Protein AF-A0A0L0CNZ0-F1 (afdb_monomer)

pLDDT: mean 76.87, std 20.35, range [37.16, 94.81]

Sequence (116 aa):
MWNNKEKAIELILVLKGNASVVHESVPVSSRNNYDDIMEALQRKYGGEHKKELYRMELRGGVQKAIETLQDFALEIERLLQLTYTGEHQFLDMRFVPYQSHHSLKPSLLRWQKKRQ

Organism: Lucilia cuprina (NCBI:txid7375)

InterPro domains:
  IPR005162 Retrotransposon-derived protein PEG10, N-terminal capsid-like domain [PF03732] (15-83)

Secondary structure (DSSP, 8-state):
---HHHHHHHHHHH--GGGTHHHHHS-GGGTT-HHHHHHHHHHHH-HHHHHHHHHHHHHH----TTS-HHHHHHHHHHHHHHHHTT-TTSS----------S---GGGTTTTTT--

Structure (mmCIF, N/CA/C/O backbone):
data_AF-A0A0L0CNZ0-F1
#
_entry.id   AF-A0A0L0CNZ0-F1
#
loop_
_atom_site.group_PDB
_atom_site.id
_atom_site.type_symbol
_atom_site.label_atom_id
_atom_site.label_alt_id
_atom_site.label_comp_id
_atom_site.label_asym_id
_atom_site.label_entity_id
_atom_site.label_seq_id
_atom_site.pdbx_PDB_ins_code
_atom_site.Cartn_x
_atom_site.Cartn_y
_atom_site.Cartn_z
_atom_site.occupancy
_atom_site.B_iso_or_equiv
_atom_site.auth_seq_id
_atom_site.auth_comp_id
_atom_site.auth_asym_id
_at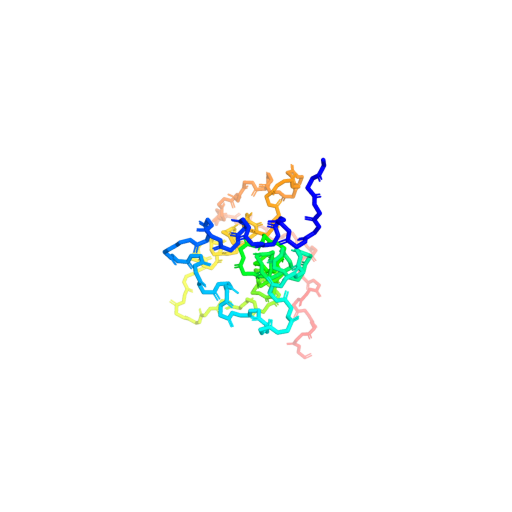om_site.auth_atom_id
_atom_site.pdbx_PDB_model_num
ATOM 1 N N . MET A 1 1 ? 21.839 7.895 -23.315 1.00 82.50 1 MET A N 1
ATOM 2 C CA . MET A 1 1 ? 20.479 7.994 -22.736 1.00 82.50 1 MET A CA 1
ATOM 3 C C . MET A 1 1 ? 19.914 6.592 -22.649 1.00 82.50 1 MET A C 1
ATOM 5 O O . MET A 1 1 ? 20.065 5.872 -23.624 1.00 82.50 1 MET A O 1
ATOM 9 N N . TRP A 1 2 ? 19.326 6.198 -21.519 1.00 90.38 2 TRP A N 1
ATOM 10 C CA . TRP A 1 2 ? 18.734 4.862 -21.382 1.00 90.38 2 TRP A CA 1
ATOM 11 C C . TRP A 1 2 ? 17.398 4.779 -22.121 1.00 90.38 2 TRP A C 1
ATOM 13 O O . TRP A 1 2 ? 16.566 5.684 -21.986 1.00 90.38 2 TRP A O 1
ATOM 23 N N . ASN A 1 3 ? 17.180 3.695 -22.863 1.00 91.62 3 ASN A N 1
ATOM 24 C CA . ASN A 1 3 ? 15.895 3.397 -23.493 1.00 91.62 3 ASN A CA 1
ATOM 25 C C . ASN A 1 3 ? 14.919 2.733 -22.497 1.00 91.62 3 ASN A C 1
ATOM 27 O O . ASN A 1 3 ? 15.308 2.292 -21.415 1.00 91.62 3 ASN A O 1
ATOM 31 N N . ASN A 1 4 ? 13.628 2.672 -22.841 1.00 90.12 4 ASN A N 1
ATOM 32 C CA . ASN A 1 4 ? 12.598 2.151 -21.929 1.00 90.12 4 ASN A CA 1
ATOM 33 C C . ASN A 1 4 ? 12.828 0.689 -21.519 1.00 90.12 4 ASN A C 1
ATOM 35 O O . ASN A 1 4 ? 12.557 0.333 -20.376 1.00 90.12 4 ASN A O 1
ATOM 39 N N . LYS A 1 5 ? 13.383 -0.137 -22.411 1.00 91.31 5 LYS A N 1
ATOM 40 C CA . LYS A 1 5 ? 13.682 -1.542 -22.122 1.00 91.31 5 LYS A CA 1
ATOM 41 C C . LYS A 1 5 ? 14.831 -1.680 -21.122 1.00 91.31 5 LYS A C 1
ATOM 43 O O . LYS A 1 5 ? 14.737 -2.489 -20.206 1.00 91.31 5 LYS A O 1
ATOM 48 N N . GLU A 1 6 ? 15.883 -0.877 -21.265 1.00 94.19 6 GLU A N 1
ATOM 49 C CA . GLU A 1 6 ? 17.004 -0.826 -20.314 1.00 94.19 6 GLU A CA 1
ATOM 50 C C . GLU A 1 6 ? 16.521 -0.407 -18.922 1.00 94.19 6 GLU A C 1
ATOM 52 O O . GLU A 1 6 ? 16.824 -1.077 -17.939 1.00 94.19 6 GLU A O 1
ATOM 57 N N . LYS A 1 7 ? 15.678 0.633 -18.841 1.00 94.81 7 LYS A N 1
ATOM 58 C CA . LYS A 1 7 ? 15.072 1.068 -17.572 1.00 94.81 7 LYS A CA 1
ATOM 59 C C . LYS A 1 7 ? 14.209 -0.020 -16.930 1.00 94.81 7 LYS A C 1
ATOM 61 O O . LYS A 1 7 ? 14.271 -0.201 -15.720 1.00 94.81 7 LYS A O 1
ATOM 66 N N . ALA A 1 8 ? 13.404 -0.729 -17.724 1.00 93.62 8 ALA A N 1
ATOM 67 C CA . ALA A 1 8 ? 12.540 -1.806 -17.243 1.00 93.62 8 ALA A CA 1
ATOM 68 C C . ALA A 1 8 ? 13.345 -2.976 -16.656 1.00 93.62 8 ALA A C 1
ATOM 70 O O . ALA A 1 8 ? 13.025 -3.466 -15.574 1.00 93.62 8 ALA A O 1
ATOM 71 N N . ILE A 1 9 ? 14.413 -3.390 -17.348 1.00 91.69 9 ILE A N 1
ATOM 72 C CA . ILE A 1 9 ? 15.295 -4.473 -16.894 1.00 91.69 9 ILE A CA 1
ATOM 73 C C . ILE A 1 9 ? 15.978 -4.085 -15.582 1.00 91.69 9 ILE A C 1
ATOM 75 O O . ILE A 1 9 ? 15.889 -4.837 -14.613 1.00 91.69 9 ILE A O 1
ATOM 79 N N . GLU A 1 10 ? 16.597 -2.904 -15.522 1.00 94.06 10 GLU A N 1
ATOM 80 C CA . GLU A 1 10 ? 17.258 -2.424 -14.303 1.00 94.06 10 GLU A CA 1
ATOM 81 C C . GLU A 1 10 ? 16.280 -2.303 -13.131 1.00 94.06 10 GLU A C 1
ATOM 83 O O . GLU A 1 10 ? 16.579 -2.742 -12.019 1.00 94.06 10 GLU A O 1
ATOM 88 N N . LEU A 1 11 ? 15.070 -1.790 -13.380 1.00 93.38 11 LEU A N 1
ATOM 89 C CA . LEU A 1 11 ? 14.030 -1.698 -12.360 1.00 93.38 11 LEU A CA 1
ATOM 90 C C . LEU A 1 11 ? 13.655 -3.082 -11.813 1.00 93.38 11 LEU A C 1
ATOM 92 O O . LEU A 1 11 ? 13.611 -3.261 -10.601 1.00 93.38 11 LEU A O 1
ATOM 96 N N . ILE A 1 12 ? 13.442 -4.085 -12.667 1.00 90.25 12 ILE A N 1
ATOM 97 C CA . ILE A 1 12 ? 13.130 -5.450 -12.211 1.00 90.25 12 ILE A CA 1
ATOM 98 C C . ILE A 1 12 ? 14.284 -6.052 -11.398 1.00 90.25 12 ILE A C 1
ATOM 100 O O . ILE A 1 12 ? 14.031 -6.709 -10.389 1.00 90.25 12 ILE A O 1
ATOM 104 N N . LEU A 1 13 ? 15.539 -5.813 -11.787 1.00 92.25 13 LEU A N 1
ATOM 105 C CA . LEU A 1 13 ? 16.713 -6.353 -11.088 1.00 92.25 13 LEU A CA 1
ATOM 106 C C . LEU A 1 13 ? 16.855 -5.826 -9.651 1.00 92.25 13 LEU A C 1
ATOM 108 O O . LEU A 1 13 ? 17.336 -6.548 -8.768 1.00 92.25 13 LEU A O 1
ATOM 112 N N . VAL A 1 14 ? 16.433 -4.584 -9.396 1.00 93.25 14 VAL A N 1
ATOM 113 C CA . VAL A 1 14 ? 16.470 -3.994 -8.048 1.00 93.25 14 VAL A CA 1
ATOM 114 C C . VAL A 1 14 ? 15.265 -4.378 -7.181 1.00 93.25 14 VAL A C 1
ATOM 116 O O . VAL A 1 14 ? 15.352 -4.270 -5.955 1.00 93.25 14 VAL A O 1
ATOM 119 N N . LEU A 1 15 ? 14.166 -4.874 -7.765 1.00 91.56 15 LEU A N 1
ATOM 120 C CA . LEU A 1 15 ? 12.981 -5.334 -7.028 1.00 91.56 15 LEU A CA 1
ATOM 121 C C . LEU A 1 15 ? 13.252 -6.665 -6.313 1.00 91.56 15 LEU A C 1
ATOM 123 O O . LEU A 1 15 ? 13.059 -7.754 -6.849 1.00 91.56 15 LEU A O 1
ATOM 127 N N . LYS A 1 16 ? 13.684 -6.566 -5.055 1.00 89.81 16 LYS A N 1
ATOM 128 C CA . LYS A 1 16 ? 14.027 -7.705 -4.191 1.00 89.81 16 LYS A CA 1
ATOM 129 C C . LYS A 1 16 ? 13.093 -7.803 -2.982 1.00 89.81 16 LYS A C 1
ATOM 131 O O . LYS A 1 16 ? 12.398 -6.850 -2.627 1.00 89.81 16 LYS A O 1
ATOM 136 N N . GLY A 1 17 ? 13.096 -8.965 -2.326 1.00 89.31 17 GLY A N 1
ATOM 137 C CA . GLY A 1 17 ? 12.301 -9.210 -1.118 1.00 89.31 17 GLY A CA 1
ATOM 138 C C . GLY A 1 17 ? 10.809 -8.987 -1.363 1.00 89.31 17 GLY A C 1
ATOM 139 O O . GLY A 1 17 ? 10.285 -9.407 -2.386 1.00 89.31 17 GLY A O 1
ATOM 140 N N . ASN A 1 18 ? 10.129 -8.268 -0.467 1.00 86.69 18 ASN A N 1
ATOM 141 C CA . ASN A 1 18 ? 8.687 -8.020 -0.578 1.00 86.69 18 ASN A CA 1
ATOM 142 C C . ASN A 1 18 ? 8.270 -7.320 -1.876 1.00 86.69 18 ASN A C 1
ATOM 144 O O . ASN A 1 18 ? 7.098 -7.402 -2.224 1.00 86.69 18 ASN A O 1
ATOM 148 N N . ALA A 1 19 ? 9.186 -6.635 -2.569 1.00 88.75 19 ALA A N 1
ATOM 149 C CA . ALA A 1 19 ? 8.912 -5.949 -3.827 1.00 88.75 19 ALA A CA 1
ATOM 150 C C . ALA A 1 19 ? 9.001 -6.866 -5.062 1.00 88.75 19 ALA A C 1
ATOM 152 O O . ALA A 1 19 ? 8.497 -6.490 -6.120 1.00 88.75 19 ALA A O 1
ATOM 153 N N . SER A 1 20 ? 9.563 -8.079 -4.947 1.00 91.38 20 SER A N 1
ATOM 154 C CA . SER A 1 20 ? 9.674 -9.023 -6.075 1.00 91.38 20 SER A CA 1
ATOM 155 C C . SER A 1 20 ? 8.310 -9.456 -6.616 1.00 91.38 20 SER A C 1
ATOM 157 O O . SER A 1 20 ? 8.148 -9.688 -7.806 1.00 91.38 20 SER A O 1
ATOM 159 N N . VAL A 1 21 ? 7.289 -9.470 -5.766 1.00 90.06 21 VAL A N 1
ATOM 160 C CA . VAL A 1 21 ? 5.886 -9.723 -6.124 1.00 90.06 21 VAL A CA 1
ATOM 161 C C . VAL A 1 21 ? 5.342 -8.785 -7.215 1.00 90.06 21 VAL A C 1
ATOM 163 O O . VAL A 1 21 ? 4.368 -9.114 -7.887 1.00 90.06 21 VAL A O 1
ATOM 166 N N . VAL A 1 22 ? 5.944 -7.606 -7.417 1.00 90.44 22 VAL A N 1
ATOM 167 C CA . VAL A 1 22 ? 5.572 -6.711 -8.523 1.00 90.44 22 VAL A CA 1
ATOM 168 C C . VAL A 1 22 ? 5.917 -7.356 -9.863 1.00 90.44 22 VAL A C 1
ATOM 170 O O . VAL A 1 22 ? 5.105 -7.304 -10.783 1.00 90.44 22 VAL A O 1
ATOM 173 N N . HIS A 1 23 ? 7.064 -8.036 -9.956 1.00 87.50 23 HIS A N 1
ATOM 174 C CA . HIS A 1 23 ? 7.471 -8.768 -11.156 1.00 87.50 23 HIS A CA 1
ATOM 175 C C . HIS A 1 23 ? 6.457 -9.864 -11.515 1.00 87.50 23 HIS A C 1
ATOM 177 O O . HIS A 1 23 ? 6.156 -10.067 -12.691 1.00 87.50 23 HIS A O 1
ATOM 183 N N . GLU A 1 24 ? 5.876 -10.525 -10.512 1.00 86.19 24 GLU A N 1
ATOM 184 C CA . GLU A 1 24 ? 4.811 -11.516 -10.708 1.00 86.19 24 GLU A CA 1
ATOM 185 C C . GLU A 1 24 ? 3.481 -10.878 -11.126 1.00 86.19 24 GLU A C 1
ATOM 187 O O . GLU A 1 24 ? 2.764 -11.452 -11.941 1.00 86.19 24 GLU A O 1
ATOM 192 N N . SER A 1 25 ? 3.169 -9.677 -10.628 1.00 88.56 25 SER A N 1
ATOM 193 C CA . SER A 1 25 ? 1.928 -8.967 -10.967 1.00 88.56 25 SER A CA 1
ATOM 194 C C . SER A 1 25 ? 1.901 -8.364 -12.378 1.00 88.56 25 SER A C 1
ATOM 196 O O . SER A 1 25 ? 0.825 -8.049 -12.883 1.00 88.56 25 SER A O 1
ATOM 198 N N . VAL A 1 26 ? 3.066 -8.200 -13.017 1.00 90.44 26 VAL A N 1
ATOM 199 C CA . VAL A 1 26 ? 3.189 -7.672 -14.384 1.00 90.44 26 VAL A CA 1
ATOM 200 C C . VAL A 1 26 ? 3.212 -8.834 -15.391 1.00 90.44 26 VAL A C 1
ATOM 202 O O . VAL A 1 26 ? 4.067 -9.727 -15.268 1.00 90.44 26 VAL A O 1
ATOM 205 N N . PRO A 1 27 ? 2.335 -8.831 -16.418 1.00 88.62 27 PRO A N 1
ATOM 206 C CA . PRO A 1 27 ? 2.351 -9.829 -17.485 1.00 88.62 27 PRO A CA 1
ATOM 207 C C . PRO A 1 27 ? 3.717 -9.919 -18.164 1.00 88.62 27 PRO A C 1
ATOM 209 O O . PRO A 1 27 ? 4.357 -8.900 -18.409 1.00 88.62 27 PRO A O 1
ATOM 212 N N . VAL A 1 28 ? 4.153 -11.127 -18.534 1.00 87.56 28 VAL A N 1
ATOM 213 C CA . VAL A 1 28 ? 5.477 -11.348 -19.154 1.00 87.56 28 VAL A CA 1
ATOM 214 C C . VAL A 1 28 ? 5.675 -10.493 -20.412 1.00 87.56 28 VAL A C 1
ATOM 216 O O . VAL A 1 28 ? 6.759 -9.953 -20.617 1.00 87.56 28 VAL A O 1
ATOM 219 N N . SER A 1 29 ? 4.613 -10.307 -21.201 1.00 87.56 29 SER A N 1
ATOM 220 C CA . SER A 1 29 ? 4.592 -9.456 -22.399 1.00 87.56 29 SER A CA 1
ATOM 221 C C . SER A 1 29 ? 4.890 -7.977 -22.125 1.00 87.56 29 SER A C 1
ATOM 223 O O . SER A 1 29 ? 5.323 -7.282 -23.035 1.00 87.56 29 SER A O 1
ATOM 225 N N . SER A 1 30 ? 4.681 -7.520 -20.889 1.00 87.56 30 SER A N 1
ATOM 226 C CA . SER A 1 30 ? 4.828 -6.130 -20.441 1.00 87.56 30 SER A CA 1
ATOM 227 C C . SER A 1 30 ? 6.081 -5.888 -19.591 1.00 87.56 30 SER A C 1
ATOM 229 O O . SER A 1 30 ? 6.368 -4.758 -19.213 1.00 87.56 30 SER A O 1
ATOM 231 N N . ARG A 1 31 ? 6.887 -6.918 -19.291 1.00 86.44 31 ARG A N 1
ATOM 232 C CA . ARG A 1 31 ? 8.076 -6.795 -18.412 1.00 86.44 31 ARG A CA 1
ATOM 233 C C . ARG A 1 31 ? 9.257 -6.040 -19.029 1.00 86.44 31 ARG A C 1
ATOM 235 O O . ARG A 1 31 ? 10.247 -5.788 -18.354 1.00 86.44 31 ARG A O 1
ATOM 242 N N . ASN A 1 32 ? 9.179 -5.699 -20.309 1.00 89.94 32 ASN A N 1
ATOM 243 C CA . ASN A 1 32 ? 10.135 -4.832 -20.997 1.00 89.94 32 ASN A CA 1
ATOM 244 C C . ASN A 1 32 ? 9.633 -3.381 -21.116 1.00 89.94 32 ASN A C 1
ATOM 246 O O . ASN A 1 32 ? 10.350 -2.545 -21.668 1.00 89.94 32 ASN A O 1
ATOM 250 N N . ASN A 1 33 ? 8.426 -3.094 -20.622 1.00 92.62 33 ASN A N 1
ATOM 251 C CA . ASN A 1 33 ? 7.835 -1.771 -20.611 1.00 92.62 33 ASN A CA 1
ATOM 252 C C . ASN A 1 33 ? 7.974 -1.160 -19.214 1.00 92.62 33 ASN A C 1
ATOM 254 O O . ASN A 1 33 ? 7.445 -1.671 -18.229 1.00 92.62 33 ASN A O 1
ATOM 258 N N . TYR A 1 34 ? 8.712 -0.057 -19.137 1.00 93.62 34 TYR A N 1
ATOM 259 C CA . TYR A 1 34 ? 8.970 0.639 -17.882 1.00 93.62 34 TYR A CA 1
ATOM 260 C C . TYR A 1 34 ? 7.682 1.169 -17.237 1.00 93.62 34 TYR A C 1
ATOM 262 O O . TYR A 1 34 ? 7.520 1.059 -16.021 1.00 93.62 34 TYR A O 1
ATOM 270 N N . ASP A 1 35 ? 6.760 1.694 -18.044 1.00 93.00 35 ASP A N 1
ATOM 271 C CA . ASP A 1 35 ? 5.540 2.327 -17.543 1.00 93.00 35 ASP A CA 1
ATOM 272 C C . ASP A 1 35 ? 4.604 1.297 -16.896 1.00 93.00 35 ASP A C 1
ATOM 274 O O . ASP A 1 35 ? 4.071 1.547 -15.817 1.00 93.00 35 ASP A O 1
ATOM 278 N N . ASP A 1 36 ? 4.512 0.092 -17.467 1.00 92.31 36 ASP A N 1
ATOM 279 C CA . ASP A 1 36 ? 3.693 -0.999 -16.922 1.00 92.31 36 ASP A CA 1
ATOM 280 C C . ASP A 1 36 ? 4.218 -1.474 -15.552 1.00 92.31 36 ASP A C 1
ATOM 282 O O . ASP A 1 36 ? 3.446 -1.757 -14.630 1.00 92.31 36 ASP A O 1
ATOM 286 N N . ILE A 1 37 ? 5.546 -1.535 -15.383 1.00 92.62 37 ILE A N 1
ATOM 287 C CA . ILE A 1 37 ? 6.172 -1.899 -14.101 1.00 92.62 37 ILE A CA 1
ATOM 288 C C . ILE A 1 37 ? 5.960 -0.786 -13.069 1.00 92.62 37 ILE A C 1
ATOM 290 O O . ILE A 1 37 ? 5.671 -1.065 -11.901 1.00 92.62 37 ILE A O 1
ATOM 294 N N . MET A 1 38 ? 6.071 0.477 -13.488 1.00 91.88 38 MET A N 1
ATOM 295 C CA . MET A 1 38 ? 5.816 1.626 -12.623 1.00 91.88 38 MET A CA 1
ATOM 296 C C . MET A 1 38 ? 4.358 1.708 -12.178 1.00 91.88 38 MET A C 1
ATOM 298 O O . MET A 1 38 ? 4.102 1.970 -11.001 1.00 91.88 38 MET A O 1
ATOM 302 N N . GLU A 1 39 ? 3.404 1.434 -13.062 1.00 89.81 39 GLU A N 1
ATOM 303 C CA . GLU A 1 39 ? 1.989 1.392 -12.702 1.00 89.81 39 GLU A CA 1
ATOM 304 C C . GLU A 1 39 ? 1.716 0.268 -11.691 1.00 89.81 39 GLU A C 1
ATOM 306 O O . GLU A 1 39 ? 1.019 0.475 -10.695 1.00 89.81 39 GLU A O 1
ATOM 311 N N . ALA A 1 40 ? 2.322 -0.909 -11.874 1.00 90.06 40 ALA A N 1
ATOM 312 C CA . ALA A 1 40 ? 2.210 -2.004 -10.913 1.00 90.06 40 ALA A CA 1
ATOM 313 C C . ALA A 1 40 ? 2.801 -1.636 -9.537 1.00 90.06 40 ALA A C 1
ATOM 315 O O . ALA A 1 40 ? 2.200 -1.943 -8.500 1.00 90.06 40 ALA A O 1
ATOM 316 N N . LEU A 1 41 ? 3.932 -0.919 -9.507 1.00 90.00 41 LEU A N 1
ATOM 317 C CA . LEU A 1 41 ? 4.509 -0.370 -8.275 1.00 90.00 41 LEU A CA 1
ATOM 318 C C . LEU A 1 41 ? 3.569 0.628 -7.602 1.00 90.00 41 LEU A C 1
ATOM 320 O O . LEU A 1 41 ? 3.340 0.535 -6.397 1.00 90.00 41 LEU A O 1
ATOM 324 N N . GLN A 1 42 ? 2.999 1.558 -8.363 1.00 87.69 42 GLN A N 1
ATOM 325 C CA . GLN A 1 42 ? 2.056 2.550 -7.848 1.00 87.69 42 GLN A CA 1
ATOM 326 C C . GLN A 1 42 ? 0.765 1.904 -7.344 1.00 87.69 42 GLN A C 1
ATOM 328 O O . GLN A 1 42 ? 0.253 2.291 -6.300 1.00 87.69 42 GLN A O 1
ATOM 333 N N . ARG A 1 43 ? 0.257 0.874 -8.017 1.00 84.81 43 ARG A N 1
ATOM 334 C CA 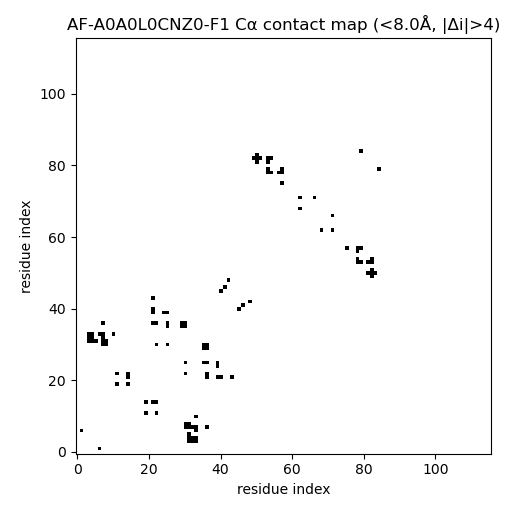. ARG A 1 43 ? -0.932 0.148 -7.563 1.00 84.81 43 ARG A CA 1
ATOM 335 C C . ARG A 1 43 ? -0.681 -0.581 -6.246 1.00 84.81 43 ARG A C 1
ATOM 337 O O . ARG A 1 43 ? -1.543 -0.591 -5.373 1.00 84.81 43 ARG A O 1
ATOM 344 N N . LYS A 1 44 ? 0.503 -1.182 -6.091 1.00 85.38 44 LYS A N 1
ATOM 345 C CA . LYS A 1 44 ? 0.844 -1.979 -4.907 1.00 85.38 44 LYS A CA 1
ATOM 346 C C . LYS A 1 44 ? 1.313 -1.143 -3.715 1.00 85.38 44 LYS A C 1
ATOM 348 O O . LYS A 1 44 ? 0.958 -1.432 -2.572 1.00 85.38 44 LYS A O 1
ATOM 353 N N . TYR A 1 45 ? 2.136 -0.133 -3.970 1.00 82.31 45 TYR A N 1
ATOM 354 C CA . TYR A 1 45 ? 2.811 0.656 -2.938 1.00 82.31 45 TYR A CA 1
ATOM 355 C C . TYR A 1 45 ? 2.432 2.132 -2.942 1.00 82.31 45 TYR A C 1
ATOM 357 O O . TYR A 1 45 ? 2.726 2.821 -1.966 1.00 82.31 45 TYR A O 1
ATOM 365 N N . GLY A 1 46 ? 1.775 2.621 -3.992 1.00 82.00 46 GLY A N 1
ATOM 366 C CA . GLY A 1 46 ? 1.333 4.005 -4.075 1.00 82.00 46 GLY A CA 1
ATOM 367 C C . GLY A 1 46 ? 0.292 4.345 -3.013 1.00 82.00 46 GLY A C 1
ATOM 368 O O . GLY A 1 46 ? -0.526 3.521 -2.597 1.00 82.00 46 GLY A O 1
ATOM 369 N N . GLY A 1 47 ? 0.353 5.595 -2.556 1.00 76.19 47 GLY A N 1
ATOM 370 C CA . GLY A 1 47 ? -0.511 6.101 -1.494 1.00 76.19 47 GLY A CA 1
ATOM 371 C C . GLY A 1 47 ? -1.968 6.260 -1.924 1.00 76.19 47 GLY A C 1
ATOM 372 O O . GLY A 1 47 ? -2.851 6.030 -1.110 1.00 76.19 47 GLY A O 1
ATOM 373 N N . GLU A 1 48 ? -2.241 6.590 -3.189 1.00 78.94 48 GLU A N 1
ATOM 374 C CA . GLU A 1 48 ? -3.599 6.940 -3.635 1.00 78.94 48 GLU A CA 1
ATOM 375 C C . GLU A 1 48 ? -4.589 5.775 -3.562 1.00 78.94 48 GLU A C 1
ATOM 377 O O . GLU A 1 48 ? -5.710 5.955 -3.090 1.00 78.94 48 GLU A O 1
ATOM 382 N N . HIS A 1 49 ? -4.171 4.559 -3.928 1.00 75.81 49 HIS A N 1
ATOM 383 C CA . HIS A 1 49 ? -5.036 3.387 -3.786 1.00 75.81 49 HIS A CA 1
ATOM 384 C C . HIS A 1 49 ? -5.343 3.079 -2.310 1.00 75.81 49 HIS A C 1
ATOM 386 O O . HIS A 1 49 ? -6.479 2.764 -1.962 1.00 75.81 49 HIS A O 1
ATOM 392 N N . LYS A 1 50 ? -4.355 3.245 -1.418 1.00 80.50 50 LYS A N 1
ATOM 393 C CA . LYS A 1 50 ? -4.552 3.088 0.033 1.00 80.50 50 LYS A CA 1
ATOM 394 C C . LYS A 1 50 ? -5.459 4.176 0.608 1.00 80.50 50 LYS A C 1
ATOM 396 O O . LYS A 1 50 ? -6.332 3.868 1.409 1.00 80.50 50 LYS A O 1
ATOM 401 N N . LYS A 1 51 ? -5.303 5.428 0.168 1.00 84.81 51 LYS A N 1
ATOM 402 C CA . LYS A 1 51 ? -6.188 6.535 0.554 1.00 84.81 51 LYS A CA 1
ATOM 403 C C . LYS A 1 51 ? -7.629 6.288 0.120 1.00 84.81 51 LYS A C 1
ATOM 405 O O . LYS A 1 51 ? -8.535 6.589 0.886 1.00 84.81 51 LYS A O 1
ATOM 410 N N . GLU A 1 52 ? -7.860 5.730 -1.070 1.00 85.94 52 GLU A N 1
ATOM 411 C CA . GLU A 1 52 ? -9.217 5.378 -1.505 1.00 85.94 52 GLU A CA 1
ATOM 412 C C . GLU A 1 52 ? -9.834 4.291 -0.621 1.00 85.94 52 GLU A C 1
ATOM 414 O O . GLU A 1 52 ? -10.981 4.433 -0.207 1.00 85.94 52 GLU A O 1
ATOM 419 N N . LEU A 1 53 ? -9.062 3.266 -0.247 1.00 87.38 53 LEU A N 1
ATOM 420 C CA . LEU A 1 53 ? -9.496 2.268 0.735 1.00 87.38 53 LEU A CA 1
ATOM 421 C C . LEU A 1 53 ? -9.917 2.917 2.060 1.00 87.38 53 LEU A C 1
ATOM 423 O O . LEU A 1 53 ? -11.020 2.666 2.538 1.00 87.38 53 LEU A O 1
ATOM 427 N N . TYR A 1 54 ? -9.105 3.822 2.610 1.00 89.31 54 TYR A N 1
ATOM 428 C CA . TYR A 1 54 ? -9.454 4.526 3.848 1.00 89.31 54 TYR A CA 1
ATOM 429 C C . TYR A 1 54 ? -10.672 5.452 3.685 1.00 89.31 54 TYR A C 1
ATOM 431 O O . TYR A 1 54 ? -11.497 5.542 4.593 1.00 89.31 54 TYR A O 1
ATOM 439 N N . ARG A 1 55 ? -10.864 6.087 2.517 1.00 90.75 55 ARG A N 1
ATOM 440 C CA . ARG A 1 55 ? -12.102 6.830 2.203 1.00 90.75 55 ARG A CA 1
ATOM 441 C C . ARG A 1 55 ? -13.325 5.920 2.191 1.00 90.75 55 ARG A C 1
ATOM 443 O O . ARG A 1 55 ? -14.383 6.328 2.671 1.00 90.75 55 ARG A O 1
ATOM 450 N N . MET A 1 56 ? -13.201 4.716 1.637 1.00 90.75 56 MET A N 1
ATOM 451 C CA . MET A 1 56 ? -14.279 3.728 1.635 1.00 90.75 56 MET A CA 1
ATOM 452 C C . MET A 1 56 ? -14.609 3.268 3.060 1.00 90.75 56 MET A C 1
ATOM 454 O O . MET A 1 56 ? -15.786 3.233 3.418 1.00 90.75 56 MET A O 1
ATOM 458 N N . GLU A 1 57 ? -13.595 3.001 3.886 1.00 91.38 57 GLU A N 1
ATOM 459 C CA . GLU A 1 57 ? -13.767 2.655 5.303 1.00 91.38 57 GLU A CA 1
ATOM 460 C C . GLU A 1 57 ? -14.429 3.792 6.095 1.00 91.38 57 GLU A C 1
ATOM 462 O O . GLU A 1 57 ? -15.380 3.543 6.830 1.00 91.38 57 GLU A O 1
ATOM 467 N N . LEU A 1 58 ? -14.033 5.052 5.873 1.00 91.00 58 LEU A N 1
ATOM 468 C CA . LEU A 1 58 ? -14.679 6.222 6.484 1.00 91.00 58 LEU A CA 1
ATOM 469 C C . LEU A 1 58 ? -16.155 6.366 6.086 1.00 91.00 58 LEU A C 1
ATOM 471 O O . LEU A 1 58 ? -16.985 6.713 6.921 1.00 91.00 58 LEU A O 1
ATOM 475 N N . ARG A 1 59 ? -16.502 6.111 4.817 1.00 91.38 59 ARG A N 1
ATOM 476 C CA . ARG A 1 59 ? -17.894 6.199 4.331 1.00 91.38 59 ARG A CA 1
ATOM 477 C C . ARG A 1 59 ? -18.775 5.073 4.865 1.00 91.38 59 ARG A C 1
ATOM 479 O O . ARG A 1 59 ? -19.966 5.288 5.074 1.00 91.38 59 ARG A O 1
ATOM 486 N N . GLY A 1 60 ? -18.204 3.881 5.028 1.00 88.31 60 GLY A N 1
ATOM 487 C CA . GLY A 1 60 ? -18.902 2.690 5.514 1.00 88.31 60 GLY A CA 1
ATOM 488 C C . GLY A 1 60 ? -18.834 2.487 7.029 1.00 88.31 60 GLY A C 1
ATOM 489 O O . GLY A 1 60 ? -19.481 1.574 7.539 1.00 88.31 60 GLY A O 1
ATOM 490 N N . GLY A 1 61 ? -18.050 3.299 7.742 1.00 87.62 61 GLY A N 1
ATOM 491 C CA . GLY A 1 61 ? -17.783 3.144 9.166 1.00 87.62 61 GLY A CA 1
ATOM 492 C C . GLY A 1 61 ? -19.027 3.369 10.021 1.00 87.62 61 GLY A C 1
ATOM 493 O O . GLY A 1 61 ? -19.587 4.463 10.058 1.00 87.62 61 GLY A O 1
ATOM 494 N N . VAL A 1 62 ? -19.439 2.332 10.749 1.00 89.88 62 VAL A N 1
ATOM 495 C CA . VAL A 1 62 ? -20.515 2.384 11.745 1.00 89.88 62 VAL A CA 1
ATOM 496 C C . VAL A 1 62 ? -19.983 1.808 13.050 1.00 89.88 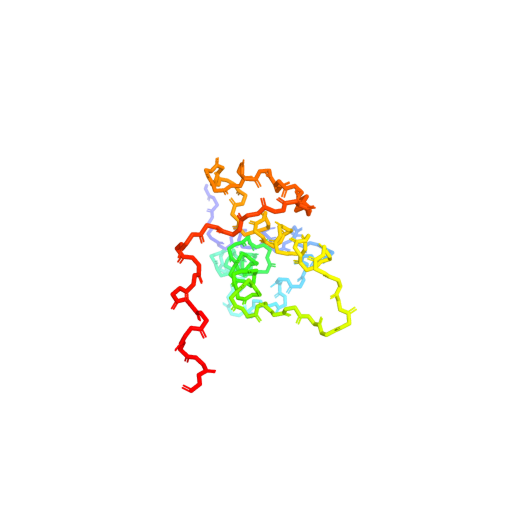62 VAL A C 1
ATOM 498 O O . VAL A 1 62 ? -19.368 0.741 13.040 1.00 89.88 62 VAL A O 1
ATOM 501 N N . GLN A 1 63 ? -20.245 2.499 14.162 1.00 91.38 63 GLN A N 1
ATOM 502 C CA . GLN A 1 63 ? -19.863 2.034 15.494 1.00 91.38 63 GLN A CA 1
ATOM 503 C C . GLN A 1 63 ? -20.458 0.649 15.764 1.00 91.38 63 GLN A C 1
ATOM 505 O O . GLN A 1 63 ? -21.667 0.435 15.614 1.00 91.38 63 GLN A O 1
ATOM 510 N N . LYS A 1 64 ? -19.620 -0.294 16.199 1.00 91.38 64 LYS A N 1
ATOM 511 C CA . LYS A 1 64 ? -20.089 -1.635 16.570 1.00 91.38 64 LYS A CA 1
ATOM 512 C C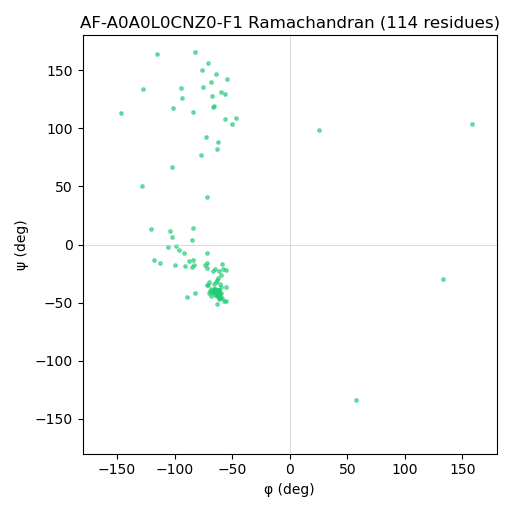 . LYS A 1 64 ? -20.772 -1.601 17.937 1.00 91.38 64 LYS A C 1
ATOM 514 O O . LYS A 1 64 ? -20.389 -0.845 18.819 1.00 91.38 64 LYS A O 1
ATOM 519 N N . ALA A 1 65 ? -21.740 -2.491 18.159 1.00 88.62 65 ALA A N 1
ATOM 520 C CA . ALA A 1 65 ? -22.500 -2.541 19.416 1.00 88.62 65 ALA A CA 1
ATOM 521 C C . ALA A 1 65 ? -21.637 -2.794 20.672 1.00 88.62 65 ALA A C 1
ATOM 523 O O . ALA A 1 65 ? -22.026 -2.409 21.770 1.00 88.62 65 ALA A O 1
ATOM 524 N N . ILE A 1 66 ? -20.484 -3.449 20.507 1.00 92.31 66 ILE A N 1
ATOM 525 C CA . ILE A 1 66 ? -19.532 -3.776 21.583 1.00 92.31 66 ILE A CA 1
ATOM 526 C C . ILE A 1 66 ? -18.382 -2.766 21.705 1.00 92.31 66 ILE A C 1
ATOM 528 O O . ILE A 1 66 ? -17.531 -2.911 22.575 1.00 92.31 66 ILE A O 1
ATOM 532 N N . GLU A 1 67 ? -18.317 -1.791 20.801 1.00 92.44 67 GLU A N 1
ATOM 533 C CA . GLU A 1 67 ? -17.228 -0.825 20.708 1.00 92.44 67 GLU A CA 1
ATOM 534 C C . GLU A 1 67 ? -17.593 0.443 21.475 1.00 92.44 67 GLU A C 1
ATOM 536 O O . GLU A 1 67 ? -18.712 0.959 21.362 1.00 92.44 67 GLU A O 1
ATOM 541 N N . THR A 1 68 ? -16.654 0.964 22.265 1.00 94.06 68 THR A N 1
ATOM 542 C CA . THR A 1 68 ? -16.891 2.220 22.974 1.00 94.06 68 THR A CA 1
ATOM 543 C C . THR A 1 68 ? -16.910 3.387 21.991 1.00 94.06 68 THR A C 1
ATOM 545 O O . THR A 1 68 ? -16.329 3.340 20.907 1.00 94.06 68 THR A O 1
ATOM 548 N N . LEU A 1 69 ? -17.571 4.480 22.374 1.00 90.62 69 LEU A N 1
ATOM 549 C CA . LEU A 1 69 ? -17.581 5.678 21.537 1.00 90.62 69 LEU A CA 1
ATOM 550 C C . LEU A 1 69 ? -16.169 6.269 21.371 1.00 90.62 69 LEU A C 1
ATOM 552 O O . LEU A 1 69 ? -15.8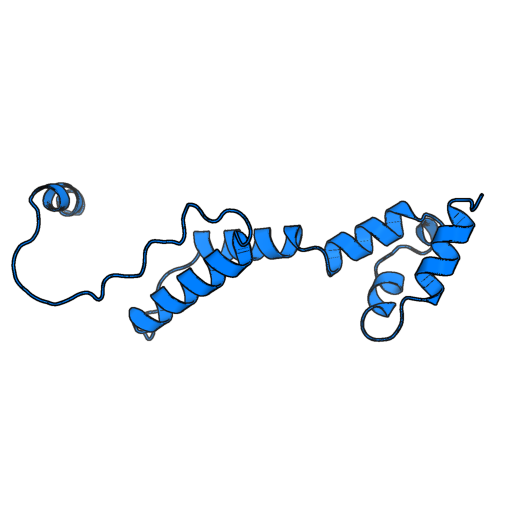82 6.865 20.337 1.00 90.62 69 LEU A O 1
ATOM 556 N N . GLN A 1 70 ? -15.296 6.103 22.373 1.00 90.69 70 GLN A N 1
ATOM 557 C CA . GLN A 1 70 ? -13.911 6.569 22.296 1.00 90.69 70 GLN A CA 1
ATOM 558 C C . GLN A 1 70 ? -13.097 5.765 21.282 1.00 90.69 70 GLN A C 1
ATOM 560 O O . GLN A 1 70 ? -12.388 6.369 20.482 1.00 90.69 70 GLN A O 1
ATOM 565 N N . ASP A 1 71 ? -13.237 4.438 21.276 1.00 88.81 71 ASP A N 1
ATOM 566 C CA . ASP A 1 71 ? -12.521 3.571 20.333 1.00 88.81 71 ASP A CA 1
ATOM 567 C C . ASP A 1 71 ? -12.922 3.885 18.889 1.00 88.81 71 ASP A C 1
ATOM 569 O O . ASP A 1 71 ? -12.065 4.075 18.026 1.00 88.81 71 ASP A O 1
ATOM 573 N N . PHE A 1 72 ? -14.225 4.059 18.651 1.00 92.62 72 PHE A N 1
ATOM 574 C CA . PHE A 1 72 ? -14.727 4.409 17.327 1.00 92.62 72 PHE A CA 1
ATOM 575 C C . PHE A 1 72 ? -14.253 5.799 16.871 1.00 92.62 72 PHE A C 1
ATOM 577 O O . PHE A 1 72 ? -13.883 5.986 15.712 1.00 92.62 72 PHE A O 1
ATOM 584 N N . ALA A 1 73 ? -14.223 6.783 17.777 1.00 89.25 73 ALA A N 1
ATOM 585 C CA . ALA A 1 73 ? -13.718 8.121 17.472 1.00 89.25 73 ALA A CA 1
ATOM 586 C C . ALA A 1 73 ? -12.216 8.111 17.142 1.00 89.25 73 ALA A C 1
ATOM 588 O O . ALA A 1 73 ? -11.799 8.764 16.184 1.00 89.25 73 ALA A O 1
ATOM 589 N N . LEU A 1 74 ? -11.424 7.340 17.894 1.00 91.69 74 LEU A N 1
ATOM 590 C CA . LEU A 1 74 ? -9.995 7.168 17.644 1.00 91.69 74 LEU A CA 1
ATOM 591 C C . LEU A 1 74 ? -9.745 6.518 16.278 1.00 91.69 74 LEU A C 1
ATOM 593 O O . LEU A 1 74 ? -8.850 6.939 15.546 1.00 91.69 74 LEU A O 1
ATOM 59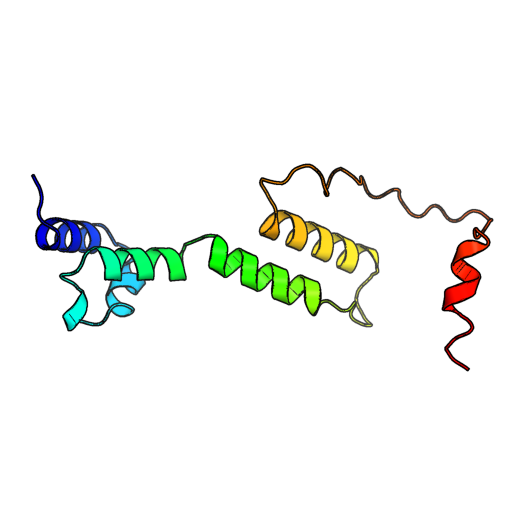7 N N . GLU A 1 75 ? -10.557 5.528 15.904 1.00 91.12 75 GLU A N 1
ATOM 598 C CA . GLU A 1 75 ? -10.444 4.875 14.601 1.00 91.12 75 GLU A CA 1
ATOM 599 C C . GLU A 1 75 ? -10.804 5.820 13.445 1.00 91.12 75 GLU A C 1
ATOM 601 O O . GLU A 1 75 ? -10.088 5.866 12.443 1.00 91.12 75 GLU A O 1
ATOM 606 N N . ILE A 1 76 ? -11.846 6.648 13.594 1.00 91.38 76 ILE A N 1
ATOM 607 C CA . ILE A 1 76 ? -12.165 7.704 12.619 1.00 91.38 76 ILE A CA 1
ATOM 608 C C . ILE A 1 76 ? -10.988 8.673 12.466 1.00 91.38 76 ILE A C 1
ATOM 610 O O . ILE A 1 76 ? -10.606 9.004 11.341 1.00 91.38 76 ILE A O 1
ATOM 614 N N . GLU A 1 77 ? -10.398 9.126 13.573 1.00 90.44 77 GLU A N 1
ATOM 615 C CA . GLU A 1 77 ? -9.255 10.042 13.549 1.00 90.44 77 GLU A CA 1
ATOM 616 C C . GLU A 1 77 ? -8.050 9.416 12.835 1.00 90.44 77 GLU A C 1
ATOM 618 O O . GLU A 1 77 ? -7.456 10.038 11.947 1.00 90.44 77 GLU A O 1
ATOM 623 N N . ARG A 1 78 ? -7.742 8.151 13.146 1.00 90.56 78 ARG A N 1
ATOM 624 C CA . ARG A 1 78 ? -6.683 7.382 12.484 1.00 90.56 78 ARG A CA 1
ATOM 625 C C . ARG A 1 78 ? -6.912 7.302 10.974 1.00 90.56 78 ARG A C 1
ATOM 627 O O . ARG A 1 78 ? -5.995 7.573 10.195 1.00 90.56 78 ARG A O 1
ATOM 634 N N . LEU A 1 79 ? -8.124 6.956 10.542 1.00 90.69 79 LEU A N 1
ATOM 635 C CA . LEU A 1 79 ? -8.466 6.837 9.123 1.00 90.69 79 LEU A CA 1
ATOM 636 C C . LEU A 1 79 ? -8.399 8.183 8.392 1.00 90.69 79 LEU A C 1
ATOM 638 O O . LEU A 1 79 ? -7.918 8.244 7.257 1.00 90.69 79 LEU A O 1
ATOM 642 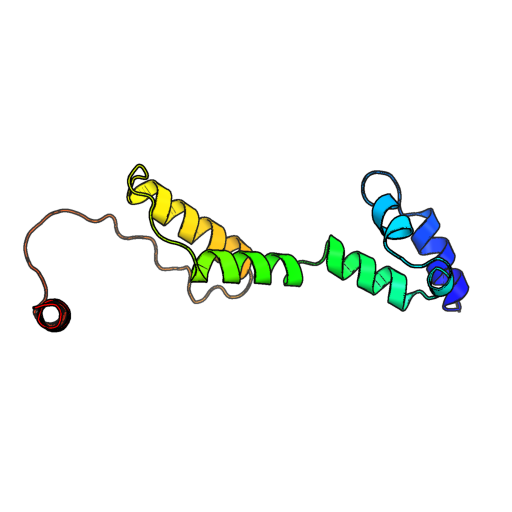N N . LEU A 1 80 ? -8.815 9.276 9.034 1.00 89.31 80 LEU A N 1
ATOM 643 C CA . LEU A 1 80 ? -8.703 10.619 8.465 1.00 89.31 80 LEU A CA 1
ATOM 644 C C . LEU A 1 80 ? -7.244 11.031 8.247 1.00 89.31 80 LEU A C 1
ATOM 646 O O . LEU A 1 80 ? -6.912 11.538 7.174 1.00 89.31 80 LEU A O 1
ATOM 650 N N . GLN A 1 81 ? -6.361 10.765 9.213 1.00 86.06 81 GLN A N 1
ATOM 651 C CA . GLN A 1 81 ? -4.926 11.026 9.066 1.00 86.06 81 GLN A CA 1
ATOM 652 C C . GLN A 1 81 ? -4.332 10.214 7.908 1.00 86.06 81 GLN A C 1
ATOM 654 O O . GLN A 1 81 ? -3.623 10.751 7.055 1.00 86.06 81 GLN A O 1
ATOM 659 N N . LEU A 1 82 ? -4.670 8.929 7.811 1.00 86.00 82 LEU A N 1
ATOM 660 C CA . LEU A 1 82 ? -4.188 8.068 6.730 1.00 86.00 82 LEU A CA 1
ATOM 661 C C . LEU A 1 82 ? -4.719 8.465 5.343 1.00 86.00 82 LEU A C 1
ATOM 663 O O . LEU A 1 82 ? -4.093 8.149 4.331 1.00 86.00 82 LEU A O 1
ATOM 667 N N . THR A 1 83 ? -5.846 9.173 5.294 1.00 86.25 83 THR A N 1
ATOM 668 C CA . THR A 1 83 ? -6.478 9.615 4.049 1.00 86.25 83 THR A CA 1
ATOM 669 C C . THR A 1 83 ? -5.978 10.984 3.575 1.00 86.25 83 THR A C 1
ATOM 671 O O . THR A 1 83 ? -5.698 11.150 2.387 1.00 86.25 83 THR A O 1
ATOM 674 N N . TYR A 1 84 ? -5.868 11.962 4.483 1.00 81.12 84 TYR A N 1
ATOM 675 C CA . TYR A 1 84 ? -5.735 13.392 4.147 1.00 81.12 84 TYR A CA 1
ATOM 676 C C . TYR A 1 84 ? -4.457 14.062 4.675 1.00 81.12 84 TYR A C 1
ATOM 678 O O . TYR A 1 84 ? -4.353 15.288 4.675 1.00 81.12 84 TYR A O 1
ATOM 686 N N . THR A 1 85 ? -3.464 13.296 5.128 1.00 66.06 85 THR A N 1
ATOM 687 C CA . THR A 1 85 ? -2.167 13.846 5.563 1.00 66.06 85 THR A CA 1
ATOM 688 C C . THR A 1 85 ? -1.515 14.668 4.440 1.00 66.06 85 THR A C 1
ATOM 690 O O . THR A 1 85 ? -1.078 14.133 3.423 1.00 66.06 85 THR A O 1
ATOM 693 N N . GLY A 1 86 ? -1.514 15.996 4.618 1.00 56.41 86 GLY A N 1
ATOM 694 C CA . GLY A 1 86 ? -1.126 17.010 3.626 1.00 56.41 86 GLY A CA 1
ATOM 695 C C . GLY A 1 86 ? -2.127 18.171 3.515 1.00 56.41 86 GLY A C 1
ATOM 696 O O . GLY A 1 86 ? -1.726 19.307 3.278 1.00 56.41 86 GLY A O 1
ATOM 697 N N . GLU A 1 87 ? -3.412 17.926 3.786 1.00 53.38 87 GLU A N 1
ATOM 698 C CA . GLU A 1 87 ? -4.485 18.932 3.773 1.00 53.38 87 GLU A CA 1
ATOM 699 C C . GLU A 1 87 ? -4.829 19.350 5.212 1.00 53.38 87 GLU A C 1
ATOM 701 O O . GLU A 1 87 ? -5.890 19.068 5.769 1.00 53.38 87 GLU A O 1
ATOM 706 N N . HIS A 1 88 ? -3.867 20.012 5.856 1.00 46.50 88 HIS A N 1
ATOM 707 C CA . HIS A 1 88 ? -3.903 20.447 7.259 1.00 46.50 88 HIS A CA 1
ATOM 708 C C . HIS A 1 88 ? -4.871 21.619 7.543 1.00 46.50 88 HIS A C 1
ATOM 710 O O . HIS A 1 88 ? -4.549 22.524 8.306 1.00 46.50 88 HIS A O 1
ATOM 716 N N . GLN A 1 89 ? -6.071 21.628 6.958 1.00 48.12 89 GLN A N 1
ATOM 717 C CA . GLN A 1 89 ? -7.121 22.588 7.340 1.00 48.12 89 GLN A CA 1
ATOM 718 C C . GLN A 1 89 ? -8.331 21.950 8.024 1.00 48.12 89 GLN A C 1
ATOM 720 O O . GLN A 1 89 ? -9.067 22.663 8.699 1.00 48.12 89 GLN A O 1
ATOM 725 N N . PHE A 1 90 ? -8.519 20.628 7.934 1.00 46.59 90 PHE A N 1
ATOM 726 C CA . PHE A 1 90 ? -9.704 19.979 8.513 1.00 46.59 90 PHE A CA 1
ATOM 727 C C . PHE A 1 90 ? -9.466 19.301 9.878 1.00 46.59 90 PHE A C 1
ATOM 729 O O . PHE A 1 90 ? -10.421 19.054 10.608 1.00 46.59 90 PHE A O 1
ATOM 736 N N . LEU A 1 91 ? -8.208 19.024 10.252 1.00 49.69 91 LEU A N 1
ATOM 737 C CA . LEU A 1 91 ? -7.867 18.188 11.419 1.00 49.69 91 LEU A CA 1
ATOM 738 C C . LEU A 1 91 ? -7.426 18.951 12.683 1.00 49.69 91 LEU A C 1
ATOM 740 O O . LEU A 1 91 ? -7.077 18.316 13.670 1.00 49.69 91 LEU A O 1
ATOM 744 N N . ASP A 1 92 ? -7.493 20.287 12.716 1.00 47.31 92 ASP A N 1
ATOM 745 C CA . ASP A 1 92 ? -7.229 21.062 13.952 1.00 47.31 92 ASP A CA 1
ATOM 746 C C . ASP A 1 92 ? -8.467 21.175 14.872 1.00 47.31 92 ASP A C 1
ATOM 748 O O . ASP A 1 92 ? -8.498 21.948 15.831 1.00 47.31 92 ASP A O 1
ATOM 752 N N . MET A 1 93 ? -9.508 20.366 14.637 1.00 44.28 93 MET A N 1
ATOM 753 C CA . MET A 1 93 ? -10.510 20.092 15.668 1.00 44.28 93 MET A CA 1
ATOM 754 C C . MET A 1 93 ? -9.930 19.097 16.669 1.00 44.28 93 MET A C 1
ATOM 756 O O . MET A 1 93 ? -10.276 17.919 16.680 1.00 44.28 93 MET A O 1
ATOM 760 N N . ARG A 1 94 ? -9.067 19.607 17.555 1.00 45.53 94 ARG A N 1
ATOM 761 C CA . ARG A 1 94 ? -8.819 18.995 18.862 1.00 45.53 94 ARG A CA 1
ATOM 762 C C . ARG A 1 94 ? -10.172 18.661 19.480 1.00 45.53 94 ARG A C 1
ATOM 764 O O . ARG A 1 94 ? -10.941 19.554 19.833 1.00 45.53 94 ARG A O 1
ATOM 771 N N . PHE A 1 95 ? -10.457 17.367 19.532 1.00 47.38 95 PHE A N 1
ATOM 772 C CA . PHE A 1 95 ? -11.653 16.771 20.096 1.00 47.38 95 PHE A CA 1
ATOM 773 C C . PHE A 1 95 ? -11.866 17.339 21.505 1.00 47.38 95 PHE A C 1
ATOM 775 O O . PHE A 1 95 ? -11.136 17.010 22.440 1.00 47.38 95 PHE A O 1
ATOM 782 N N . VAL A 1 96 ? -12.816 18.266 21.652 1.00 41.84 96 VAL A N 1
ATOM 783 C 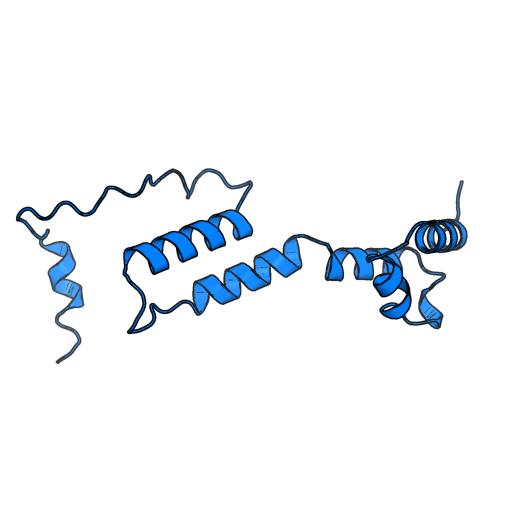CA . VAL A 1 96 ? -13.206 18.780 22.967 1.00 41.84 96 VAL A CA 1
ATOM 784 C C . VAL A 1 96 ? -13.835 17.597 23.701 1.00 41.84 96 VAL A C 1
ATOM 786 O O . VAL A 1 96 ? -14.821 17.050 23.197 1.00 41.84 96 VAL A O 1
ATOM 789 N N . PRO A 1 97 ? -13.287 17.159 24.849 1.00 37.16 97 PRO A N 1
ATOM 790 C CA . PRO A 1 97 ? -13.857 16.034 25.561 1.00 37.16 97 PRO A CA 1
ATOM 791 C C . PRO A 1 97 ? -15.291 16.392 25.933 1.00 37.16 97 PRO A C 1
ATOM 793 O O . PRO A 1 97 ? -15.558 17.484 26.439 1.00 37.16 97 PRO A O 1
ATOM 796 N N . TYR A 1 98 ? -16.212 15.476 25.643 1.00 39.25 98 TYR A N 1
ATOM 797 C CA . TYR A 1 98 ? -17.622 15.597 25.982 1.00 39.25 98 TYR A CA 1
ATOM 798 C C . TYR A 1 98 ? -17.756 15.668 27.511 1.00 39.25 98 TYR A C 1
ATOM 800 O O . TYR A 1 98 ? -17.850 14.649 28.190 1.00 39.25 98 TYR A O 1
ATOM 808 N N . GLN A 1 99 ? -17.688 16.878 28.070 1.00 37.47 99 GLN A N 1
ATOM 809 C CA . GLN A 1 99 ? -17.957 17.133 29.479 1.00 37.47 99 GLN A CA 1
ATOM 810 C C . GLN A 1 99 ? -19.464 17.291 29.668 1.00 37.47 99 GLN A C 1
ATOM 812 O O . GLN A 1 99 ? -20.099 18.222 29.171 1.00 37.47 99 GLN A O 1
ATOM 817 N N . SER A 1 100 ? -20.024 16.335 30.396 1.00 43.47 100 SER A N 1
ATOM 818 C CA . S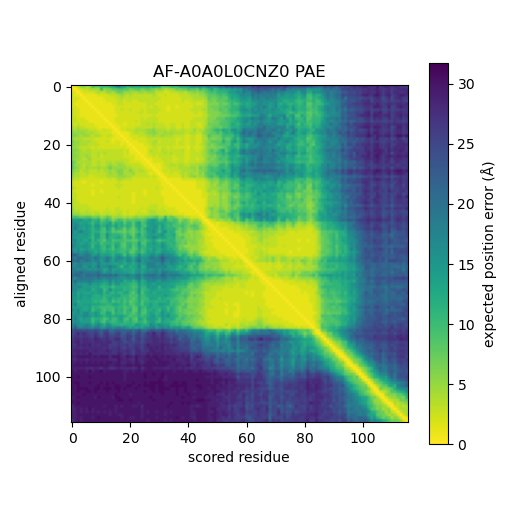ER A 1 100 ? -21.418 16.240 30.802 1.00 43.47 100 SER A CA 1
ATOM 819 C C . SER A 1 100 ? -21.857 17.394 31.705 1.00 43.47 100 SER A C 1
ATOM 821 O O . SER A 1 100 ? -21.948 17.176 32.898 1.00 43.47 100 SER A O 1
ATOM 823 N N . HIS A 1 101 ? -22.216 18.579 31.199 1.00 37.25 101 HIS A N 1
ATOM 824 C CA . HIS A 1 101 ? -23.045 19.519 31.973 1.00 37.25 101 HIS A CA 1
ATOM 825 C C . HIS A 1 101 ? -23.988 20.348 31.080 1.00 37.25 101 HIS A C 1
ATOM 827 O O . HIS A 1 101 ? -23.564 21.164 30.272 1.00 37.25 101 HIS A O 1
ATOM 833 N N . HIS A 1 102 ? -25.291 20.089 31.252 1.00 44.94 102 HIS A N 1
ATOM 834 C CA . HIS A 1 102 ? -26.455 20.949 30.999 1.00 44.94 102 HIS A CA 1
ATOM 835 C C . HIS A 1 102 ? -26.328 22.077 29.953 1.00 44.94 102 HIS A C 1
ATOM 837 O O . HIS A 1 102 ? -25.938 23.194 30.284 1.00 44.94 102 HIS A O 1
ATOM 843 N N . SER A 1 103 ? -26.816 21.817 28.730 1.00 43.47 103 SER A N 1
ATOM 844 C CA . SER A 1 103 ? -27.804 22.633 27.978 1.00 43.47 103 SER A CA 1
ATOM 845 C C . SER A 1 103 ? -27.708 22.334 26.476 1.00 43.47 103 SER A C 1
ATOM 847 O O . SER A 1 103 ? -26.805 22.803 25.784 1.00 43.47 103 SER A O 1
ATOM 849 N N . LEU A 1 104 ? -28.654 21.553 25.947 1.00 41.78 104 LEU A N 1
ATOM 850 C CA . LEU A 1 104 ? -28.763 21.300 24.506 1.00 41.78 104 LEU A CA 1
ATOM 851 C C . LEU A 1 104 ? -29.174 22.590 23.779 1.00 41.78 104 LEU A C 1
ATOM 853 O O . LEU A 1 104 ? -30.175 23.215 24.130 1.00 41.78 104 LEU A O 1
ATOM 857 N N . LYS A 1 105 ? -28.423 22.982 22.741 1.00 46.53 105 LYS A N 1
ATOM 858 C CA . LYS A 1 105 ? -28.798 24.118 21.886 1.00 46.53 105 LYS A CA 1
ATOM 859 C C . LYS A 1 105 ? -30.054 23.780 21.053 1.00 46.53 105 LYS A C 1
ATOM 861 O O . LYS A 1 105 ? -30.127 22.680 20.497 1.00 46.53 105 LYS A O 1
ATOM 866 N N . PRO A 1 106 ? -31.008 24.722 20.881 1.00 41.59 106 PRO A N 1
ATOM 867 C CA . PRO A 1 106 ? -32.305 24.477 20.228 1.00 41.59 106 PRO A CA 1
ATOM 868 C C . PRO A 1 106 ? -32.255 23.965 18.778 1.00 41.59 106 PRO A C 1
ATOM 870 O O . PRO A 1 106 ? -33.242 23.435 18.271 1.00 41.59 106 PRO A O 1
ATOM 873 N N . SER A 1 107 ? -31.122 24.096 18.086 1.00 42.28 107 SER A N 1
ATOM 874 C CA . SER A 1 107 ? -30.966 23.675 16.689 1.00 42.28 107 SER A CA 1
ATOM 875 C C . SER A 1 107 ? -30.918 22.152 16.492 1.00 42.28 107 SER A C 1
ATOM 877 O O . SER A 1 107 ? -31.156 21.690 15.376 1.00 42.28 107 SER A O 1
ATOM 879 N N . LEU A 1 108 ? -30.695 21.363 17.551 1.00 42.22 108 LEU A N 1
ATOM 880 C CA . LEU A 1 108 ? -30.640 19.894 17.476 1.00 42.22 108 LEU A CA 1
ATOM 881 C C . LEU A 1 108 ? -32.008 19.203 17.629 1.00 42.22 108 LEU A C 1
ATOM 883 O O . LEU A 1 108 ? -32.158 18.048 17.233 1.00 42.22 108 LEU A O 1
ATOM 887 N N . LEU A 1 109 ? -33.044 19.916 18.087 1.00 43.78 109 LEU A N 1
ATOM 888 C CA . LEU A 1 109 ? -34.416 19.386 18.177 1.00 43.78 109 LEU A CA 1
ATOM 889 C C . LEU A 1 109 ? -35.031 19.061 16.806 1.00 43.78 109 LEU A C 1
ATOM 891 O O . LEU A 1 109 ? -35.955 18.253 16.710 1.00 43.78 109 LEU A O 1
ATOM 895 N N . ARG A 1 110 ? -34.506 19.651 15.723 1.00 41.28 110 ARG A N 1
ATOM 896 C CA . ARG A 1 110 ? -35.053 19.463 14.372 1.00 41.28 110 ARG A CA 1
ATOM 897 C C . ARG A 1 110 ? -34.781 18.061 13.799 1.00 41.28 110 ARG A C 1
ATOM 899 O O . ARG A 1 110 ? -35.519 17.629 12.921 1.00 41.28 110 ARG A O 1
ATOM 906 N N . TRP A 1 111 ? -33.788 17.335 14.325 1.00 39.69 111 TRP A N 1
ATOM 907 C CA . TRP A 1 111 ? -33.407 15.996 13.849 1.00 39.69 111 TRP A CA 1
ATOM 908 C C . TRP A 1 111 ? -34.114 14.835 14.564 1.00 39.69 111 TRP A C 1
ATOM 910 O O . TRP A 1 111 ? -34.185 13.744 14.002 1.00 39.69 111 TRP A O 1
ATOM 920 N N . GLN A 1 112 ? -34.696 15.047 15.751 1.00 44.38 112 GLN A N 1
ATOM 921 C CA . GLN A 1 112 ? -35.439 13.987 16.454 1.00 44.38 112 GLN A CA 1
ATOM 922 C C . GLN A 1 112 ? -36.900 13.846 16.011 1.00 44.38 112 GLN A C 1
ATOM 924 O O . GLN A 1 112 ? -37.485 12.783 16.185 1.00 44.38 112 GLN A O 1
ATOM 929 N N . LYS A 1 113 ? -37.494 14.866 15.380 1.00 40.66 113 LYS A N 1
ATOM 930 C CA . LYS A 1 113 ? -38.926 14.847 15.029 1.00 40.66 113 LYS A CA 1
ATOM 931 C C . LYS A 1 113 ? -39.265 14.145 13.705 1.00 40.66 113 LYS A C 1
ATOM 933 O O . LYS A 1 113 ? -40.419 14.154 13.303 1.00 40.66 113 LYS A O 1
ATOM 938 N N . LYS A 1 114 ? -38.278 13.550 13.023 1.00 42.88 114 LYS A N 1
ATOM 939 C CA . LYS A 1 114 ? -38.458 12.823 11.747 1.00 42.88 114 LYS A CA 1
ATOM 940 C C . LYS A 1 114 ? -38.432 11.292 11.881 1.00 42.88 114 LYS A C 1
ATOM 942 O O . LYS A 1 114 ? -38.332 10.601 10.873 1.00 42.88 114 LYS A O 1
ATOM 947 N N . ARG A 1 115 ? -38.494 10.765 13.108 1.00 45.75 115 ARG A N 1
ATOM 948 C CA . ARG A 1 115 ? -38.583 9.322 13.395 1.00 45.75 115 ARG A CA 1
ATOM 949 C C . ARG A 1 115 ? -39.745 8.985 14.340 1.00 45.75 115 ARG A C 1
ATOM 951 O O . ARG A 1 115 ? -39.538 8.304 15.340 1.00 45.75 115 ARG A O 1
ATOM 958 N N . GLN A 1 116 ? -40.942 9.473 14.019 1.00 41.03 116 GLN A N 1
ATOM 959 C CA . GLN A 1 116 ? -42.211 8.842 14.393 1.00 41.03 116 GLN A CA 1
ATOM 960 C C . GLN A 1 116 ? -43.135 8.835 13.184 1.00 41.03 116 GLN A C 1
ATOM 962 O O . GLN A 1 116 ? -43.084 9.834 12.430 1.00 41.03 116 GLN A O 1
#

Foldseek 3Di:
DDDQQNLLVVVQVPQDDPRVVLVVVQDPVCSSGNVSSVVSCCCVPNLQVVLVVLVVCLVPDDADPPHDPVRSVVSNLVSCCSNDVPVPPPNPPPPDPPDDDDDDDPVVVVVVVPPD

Radius of gyration: 23.53 Å; Cα contacts (8 Å, |Δi|>4): 59; chains: 1; bounding box: 63×36×56 Å

Solvent-accessible surface area (backbone atoms only — not comparable to full-atom values): 7282 Å² total; per-residue (Å²): 133,85,51,56,46,59,51,16,48,54,52,55,74,68,39,54,74,90,50,34,58,47,65,73,73,42,56,79,94,42,56,51,38,37,66,59,51,49,51,46,45,40,66,74,70,32,64,64,60,56,23,50,51,34,50,50,47,64,74,69,63,69,82,51,96,90,54,53,74,65,58,48,52,51,51,52,52,52,38,49,51,70,46,46,75,85,62,86,79,75,73,83,67,72,78,73,75,90,72,92,70,93,78,86,64,80,80,61,61,71,70,66,73,78,78,120

Mean predicted aligned error: 14.47 Å